Protein AF-A0A962P711-F1 (afdb_monomer)

Mean predicted aligned error: 7.48 Å

pLDDT: mean 86.76, std 13.62, range [36.31, 97.44]

Structure (mmCIF, N/CA/C/O backbone):
data_AF-A0A962P711-F1
#
_entry.id   AF-A0A962P711-F1
#
loop_
_atom_site.group_PDB
_atom_site.id
_atom_site.type_symbol
_atom_site.label_atom_id
_atom_site.label_alt_id
_atom_site.label_comp_id
_atom_site.label_asym_id
_atom_site.label_entity_id
_atom_site.label_seq_id
_atom_site.pdbx_PDB_ins_code
_atom_site.Cartn_x
_atom_site.Cartn_y
_atom_site.Cartn_z
_atom_site.occupancy
_atom_site.B_iso_or_equiv
_atom_site.auth_seq_id
_atom_site.auth_comp_id
_atom_site.auth_asym_id
_atom_site.auth_atom_id
_atom_site.pdbx_PDB_model_num
ATOM 1 N N . MET A 1 1 ? -8.238 10.967 -26.888 1.00 49.47 1 MET A N 1
ATOM 2 C CA . MET A 1 1 ? -7.744 9.804 -26.124 1.00 49.47 1 MET A CA 1
ATOM 3 C C . MET A 1 1 ? -6.429 10.197 -25.490 1.00 49.47 1 MET A C 1
ATOM 5 O O . MET A 1 1 ? -5.479 10.443 -26.220 1.00 49.47 1 MET A O 1
ATOM 9 N N . GLN A 1 2 ? -6.390 10.328 -24.167 1.00 54.91 2 GLN A N 1
ATOM 10 C CA . GLN A 1 2 ? -5.117 10.370 -23.454 1.00 54.91 2 GLN A CA 1
ATOM 11 C C . GLN A 1 2 ? -4.535 8.947 -23.516 1.00 54.91 2 GLN A C 1
ATOM 13 O O . GLN A 1 2 ? -5.284 8.006 -23.245 1.00 54.91 2 GLN A O 1
ATOM 18 N N . PRO A 1 3 ? -3.289 8.756 -23.979 1.00 63.22 3 PRO A N 1
ATOM 19 C CA . PRO A 1 3 ? -2.712 7.423 -24.079 1.00 63.22 3 PRO A CA 1
ATOM 20 C C . PRO A 1 3 ? -2.630 6.778 -22.695 1.00 63.22 3 PRO A C 1
ATOM 22 O O . PRO A 1 3 ? -2.388 7.469 -21.706 1.00 63.22 3 PRO A O 1
ATOM 25 N N . ASP A 1 4 ? -2.835 5.467 -22.641 1.00 81.56 4 ASP A N 1
ATOM 26 C CA . ASP A 1 4 ? -2.711 4.672 -21.421 1.00 81.56 4 ASP A CA 1
ATOM 27 C C . ASP A 1 4 ? -1.329 4.871 -20.766 1.00 81.56 4 ASP A C 1
ATOM 29 O O . ASP A 1 4 ? -0.323 5.009 -21.468 1.00 81.56 4 ASP A O 1
ATOM 33 N N . ILE A 1 5 ? -1.274 4.925 -19.433 1.00 81.56 5 ILE A N 1
ATOM 34 C CA . ILE A 1 5 ? -0.037 5.176 -18.674 1.00 81.56 5 ILE A CA 1
ATOM 35 C C . ILE A 1 5 ? 0.993 4.084 -18.970 1.00 81.56 5 ILE A C 1
ATOM 37 O O . ILE A 1 5 ? 2.172 4.389 -19.157 1.00 81.56 5 ILE A O 1
ATOM 41 N N . ASP A 1 6 ? 0.547 2.839 -19.111 1.00 82.81 6 ASP A N 1
ATOM 42 C CA . ASP A 1 6 ? 1.407 1.690 -19.402 1.00 82.81 6 ASP A CA 1
ATOM 43 C C . ASP A 1 6 ? 2.065 1.843 -20.776 1.00 82.81 6 ASP A C 1
ATOM 45 O O . ASP A 1 6 ? 3.266 1.607 -20.956 1.00 82.81 6 ASP A O 1
ATOM 49 N N . PHE A 1 7 ? 1.292 2.338 -21.745 1.00 85.44 7 PHE A N 1
ATOM 50 C CA . PHE A 1 7 ? 1.793 2.665 -23.071 1.00 85.44 7 PHE A CA 1
ATOM 51 C C . PHE A 1 7 ? 2.783 3.836 -23.030 1.00 85.44 7 PHE A C 1
ATOM 53 O O . PHE A 1 7 ? 3.856 3.750 -23.629 1.00 85.44 7 PHE A O 1
ATOM 60 N N . GLN A 1 8 ? 2.474 4.911 -22.297 1.00 88.94 8 GLN A N 1
ATOM 61 C CA . GLN A 1 8 ? 3.379 6.057 -22.153 1.00 88.94 8 GLN A CA 1
ATOM 62 C C . GLN A 1 8 ? 4.721 5.644 -21.530 1.00 88.94 8 GLN A C 1
ATOM 64 O O . GLN A 1 8 ? 5.777 5.989 -22.062 1.00 88.94 8 GLN A O 1
ATOM 69 N N . LEU A 1 9 ? 4.696 4.851 -20.456 1.00 90.38 9 LEU A N 1
ATOM 70 C CA . LEU A 1 9 ? 5.900 4.330 -19.806 1.00 90.38 9 LEU A CA 1
ATOM 71 C C . LEU A 1 9 ? 6.692 3.394 -20.728 1.00 90.38 9 LEU A C 1
ATOM 73 O O . LEU A 1 9 ? 7.919 3.480 -20.781 1.00 90.38 9 LEU A O 1
ATOM 77 N N . SER A 1 10 ? 6.011 2.564 -21.523 1.00 90.12 10 SER A N 1
ATOM 78 C CA . SER A 1 10 ? 6.653 1.699 -22.523 1.00 90.12 10 SER A CA 1
ATOM 79 C C . SER A 1 10 ? 7.376 2.502 -23.611 1.00 90.12 10 SER A C 1
ATOM 81 O O . SER A 1 10 ? 8.495 2.158 -24.013 1.00 90.1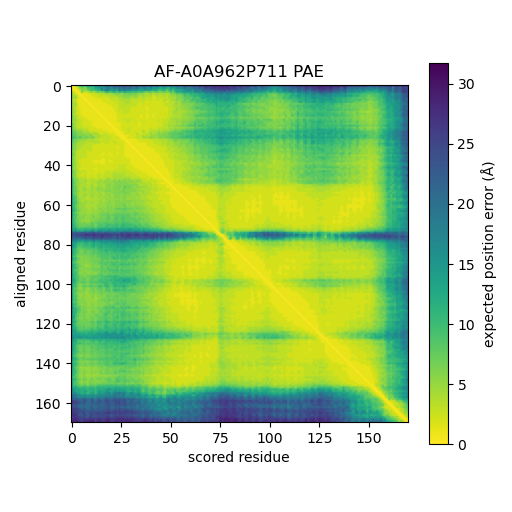2 10 SER A O 1
ATOM 83 N N . VAL A 1 11 ? 6.774 3.603 -24.073 1.00 93.56 11 VAL A N 1
ATOM 84 C CA . VAL A 1 11 ? 7.390 4.526 -25.039 1.00 93.56 11 VAL A CA 1
ATOM 85 C C . VAL A 1 11 ? 8.604 5.224 -24.429 1.00 93.56 11 VAL A C 1
ATOM 87 O O . VAL A 1 11 ? 9.661 5.270 -25.068 1.00 93.56 11 VAL A O 1
ATOM 90 N N . VAL A 1 12 ? 8.493 5.718 -23.192 1.00 94.31 12 VAL A N 1
ATOM 91 C CA . VAL A 1 12 ? 9.612 6.336 -22.463 1.00 94.31 12 VAL A CA 1
ATOM 92 C C . VAL A 1 12 ? 10.766 5.345 -22.327 1.00 94.31 12 VAL A C 1
ATOM 94 O O . VAL A 1 12 ? 11.888 5.661 -22.717 1.00 94.31 12 VAL A O 1
ATOM 97 N N . LEU A 1 13 ? 10.496 4.120 -21.870 1.00 94.88 13 LEU A N 1
ATOM 98 C CA . LEU A 1 13 ? 11.515 3.085 -21.705 1.00 94.88 13 LEU A CA 1
ATOM 99 C C . LEU A 1 13 ? 12.206 2.741 -23.032 1.00 94.88 13 LEU A C 1
ATOM 101 O O . LEU A 1 13 ? 13.433 2.635 -23.100 1.00 94.88 13 LEU A O 1
ATOM 105 N N . THR A 1 14 ? 11.425 2.598 -24.104 1.00 95.38 14 THR A N 1
ATOM 106 C CA . THR A 1 14 ? 11.950 2.342 -25.452 1.00 95.38 14 THR A CA 1
ATOM 107 C C . THR A 1 14 ? 12.857 3.484 -25.909 1.00 95.38 14 THR A C 1
ATOM 109 O O . THR A 1 14 ? 13.942 3.233 -26.433 1.00 95.38 14 THR A O 1
ATOM 112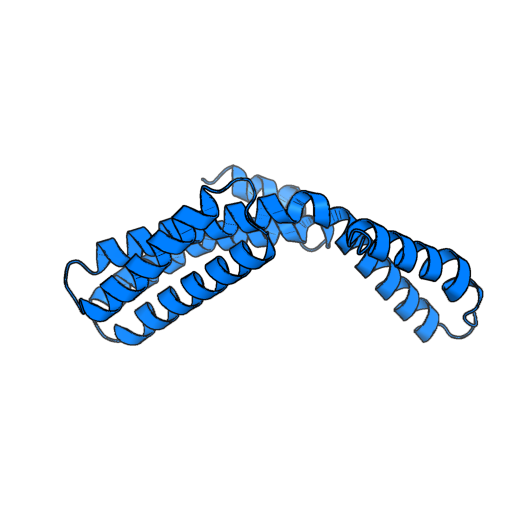 N N . THR A 1 15 ? 12.448 4.730 -25.673 1.00 97.00 15 THR A N 1
ATOM 113 C CA . THR A 1 15 ? 13.225 5.926 -26.027 1.00 97.00 15 THR A CA 1
ATOM 114 C C . THR A 1 15 ? 14.536 5.986 -25.247 1.00 97.00 15 THR A C 1
ATOM 116 O O . THR A 1 15 ? 15.597 6.167 -25.847 1.00 97.00 15 THR A O 1
ATOM 119 N N . LEU A 1 16 ? 14.496 5.750 -23.932 1.00 96.31 16 LEU A N 1
ATOM 120 C CA . LEU A 1 16 ? 15.692 5.724 -23.090 1.00 96.31 16 LEU A CA 1
ATOM 121 C C . LEU A 1 16 ? 16.698 4.669 -23.567 1.00 96.31 16 LEU A C 1
ATOM 123 O O . LEU A 1 16 ? 17.880 4.966 -23.690 1.00 96.31 16 LEU A O 1
ATOM 127 N N . LYS A 1 17 ? 16.234 3.461 -23.906 1.00 96.06 17 LYS A N 1
ATOM 128 C CA . LYS A 1 17 ? 17.104 2.361 -24.351 1.00 96.06 17 LYS A CA 1
ATOM 129 C C . LYS A 1 17 ? 17.650 2.525 -25.766 1.00 96.06 17 LYS A C 1
ATOM 131 O O . LYS A 1 17 ? 18.802 2.189 -26.010 1.00 96.06 17 LYS A O 1
ATOM 136 N N . LYS A 1 18 ? 16.809 2.944 -26.717 1.00 96.56 18 LYS A N 1
ATOM 137 C CA . LYS A 1 18 ? 17.148 2.914 -28.152 1.00 96.56 18 LYS A CA 1
ATOM 138 C C . LYS A 1 18 ? 17.698 4.231 -28.682 1.00 96.56 18 LYS A C 1
ATOM 140 O O . LYS A 1 18 ? 18.351 4.217 -29.718 1.00 96.56 18 LYS A O 1
ATOM 145 N N . VAL A 1 19 ? 17.404 5.345 -28.015 1.00 97.00 19 VAL A N 1
ATOM 146 C CA . VAL A 1 19 ? 17.783 6.685 -28.481 1.00 97.00 19 VAL A CA 1
ATOM 147 C C . VAL A 1 19 ? 18.759 7.332 -27.513 1.00 97.00 19 VAL A C 1
ATOM 149 O O . VAL A 1 19 ? 19.837 7.737 -27.928 1.00 97.00 19 VAL A O 1
ATOM 152 N N . VAL A 1 20 ? 18.405 7.407 -26.226 1.00 95.94 20 VAL A N 1
ATOM 153 C CA . VAL A 1 20 ? 19.203 8.158 -25.245 1.00 95.94 20 VAL A CA 1
ATOM 154 C C . VAL A 1 20 ? 20.475 7.405 -24.871 1.00 95.94 20 VAL A C 1
ATOM 156 O O . VAL A 1 20 ? 21.556 7.957 -25.022 1.00 95.94 20 VAL A O 1
ATOM 159 N N . LEU A 1 21 ? 20.371 6.146 -24.437 1.00 94.62 21 LEU A N 1
ATOM 160 C CA . LEU A 1 21 ? 21.521 5.352 -23.990 1.00 94.62 21 LEU A CA 1
ATOM 161 C C . LEU A 1 21 ? 22.649 5.269 -25.038 1.00 94.62 21 LEU A C 1
ATOM 163 O O . LEU A 1 21 ? 23.789 5.527 -24.662 1.00 94.62 21 LEU A O 1
ATOM 167 N N . PRO A 1 22 ? 22.382 5.020 -26.337 1.00 95.06 22 PRO A N 1
ATOM 168 C CA . PRO A 1 22 ? 23.434 5.019 -27.357 1.00 95.06 22 PRO A CA 1
ATOM 169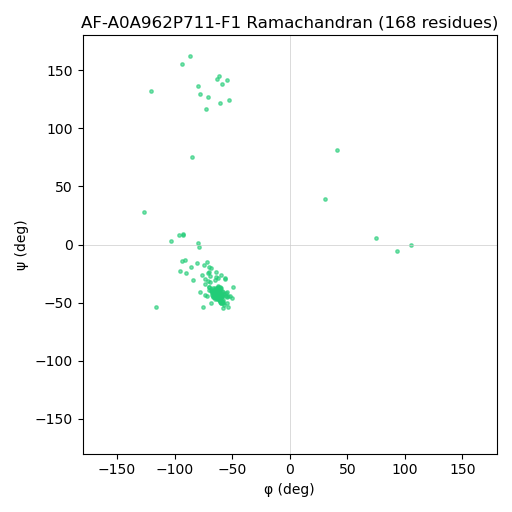 C C . PRO A 1 22 ? 24.017 6.405 -27.672 1.00 95.06 22 PRO A C 1
ATOM 171 O O . PRO A 1 22 ? 25.088 6.485 -28.264 1.00 95.06 22 PRO A O 1
ATOM 174 N N . ALA A 1 23 ? 23.304 7.486 -27.341 1.00 95.44 23 ALA A N 1
ATOM 175 C CA . ALA A 1 23 ? 23.731 8.861 -27.600 1.00 95.44 23 ALA A CA 1
ATOM 176 C C . ALA A 1 23 ? 24.537 9.475 -26.441 1.00 95.44 23 ALA A C 1
ATOM 178 O O . ALA A 1 23 ? 25.140 10.535 -26.611 1.00 95.44 23 ALA A O 1
ATOM 179 N N . VAL A 1 24 ? 24.539 8.840 -25.266 1.00 93.69 24 VAL A N 1
ATOM 180 C CA . VAL A 1 24 ? 25.356 9.257 -24.124 1.00 93.69 24 VAL A CA 1
ATOM 181 C C . VAL A 1 24 ? 26.789 8.771 -24.317 1.00 93.69 24 VAL A C 1
ATOM 183 O O . VAL A 1 24 ? 27.021 7.623 -24.688 1.00 93.69 24 VAL A O 1
ATOM 186 N N . ASP A 1 25 ? 27.749 9.646 -24.016 1.00 94.62 25 ASP A N 1
ATOM 187 C CA . ASP A 1 25 ? 29.176 9.326 -24.025 1.00 94.62 25 ASP A CA 1
ATOM 188 C C . ASP A 1 25 ? 29.481 8.083 -23.167 1.00 94.62 25 ASP A C 1
ATOM 190 O O . ASP A 1 25 ? 29.131 8.017 -21.984 1.00 94.62 25 ASP A O 1
ATOM 194 N N . ALA A 1 26 ? 30.119 7.084 -23.777 1.00 92.44 26 ALA A N 1
ATOM 195 C CA . ALA A 1 26 ? 30.466 5.822 -23.133 1.00 92.44 26 ALA A CA 1
ATOM 196 C C . ALA A 1 26 ? 31.589 5.981 -22.095 1.00 92.44 26 ALA A C 1
ATOM 198 O O . ALA A 1 26 ? 31.656 5.200 -21.144 1.00 92.44 26 ALA A O 1
ATOM 199 N N . ASP A 1 27 ? 32.432 7.008 -22.235 1.00 95.50 27 ASP A N 1
ATOM 200 C CA . ASP A 1 27 ? 33.548 7.249 -21.318 1.00 95.50 27 ASP A CA 1
ATOM 201 C C . ASP A 1 27 ? 33.094 7.944 -20.022 1.00 95.50 27 ASP A C 1
ATOM 203 O O . ASP A 1 27 ? 33.781 7.896 -18.994 1.00 95.50 27 ASP A O 1
ATOM 207 N N . ASN A 1 28 ? 31.886 8.517 -20.013 1.00 96.44 28 ASN A N 1
ATOM 208 C CA . ASN A 1 28 ? 31.283 9.120 -18.831 1.00 96.44 28 ASN A CA 1
ATOM 209 C C . ASN A 1 28 ? 30.553 8.075 -17.966 1.00 96.44 28 ASN A C 1
ATOM 211 O O . ASN A 1 28 ? 29.320 8.006 -17.925 1.00 96.44 28 ASN A O 1
ATOM 215 N N . LYS A 1 29 ? 31.336 7.264 -17.242 1.00 94.31 29 LYS A N 1
ATOM 216 C CA . LYS A 1 29 ? 30.832 6.162 -16.397 1.00 94.31 29 LYS A CA 1
ATOM 217 C C . LYS A 1 29 ? 29.707 6.565 -15.430 1.00 94.31 29 LYS A C 1
ATOM 219 O O . LYS A 1 29 ? 28.701 5.857 -15.413 1.00 94.31 29 LYS A O 1
ATOM 224 N N . PRO A 1 30 ? 29.793 7.683 -14.677 1.00 96.06 30 PRO A N 1
ATOM 225 C CA . PRO A 1 30 ? 28.703 8.081 -13.786 1.00 96.06 30 PRO A CA 1
ATOM 226 C C . PRO A 1 30 ? 27.373 8.288 -14.517 1.00 96.06 30 PRO A C 1
ATOM 228 O O . PRO A 1 30 ? 26.329 7.870 -14.024 1.00 96.06 30 PRO A O 1
ATOM 231 N N . VAL A 1 31 ? 27.390 8.903 -15.704 1.00 95.31 31 VAL A N 1
ATOM 232 C CA . VAL A 1 31 ? 26.160 9.143 -16.476 1.00 95.31 31 VAL A CA 1
ATOM 233 C C . VAL A 1 31 ? 25.595 7.832 -17.023 1.00 95.31 31 VAL A C 1
ATOM 235 O O . VAL A 1 31 ? 24.383 7.630 -16.964 1.00 95.31 31 VAL A O 1
ATOM 238 N N . GLN A 1 32 ? 26.453 6.920 -17.486 1.00 95.31 32 GLN A N 1
ATOM 239 C CA . GLN A 1 32 ? 26.042 5.582 -17.925 1.00 95.31 32 GLN A CA 1
ATOM 240 C C . GLN A 1 32 ? 25.354 4.808 -16.793 1.00 95.31 32 GLN A C 1
ATOM 242 O O . GLN A 1 32 ? 24.255 4.284 -16.972 1.00 95.31 32 GLN A O 1
ATOM 247 N N . GLU A 1 33 ? 25.954 4.783 -15.601 1.00 95.31 33 GLU A N 1
ATOM 248 C CA . GLU A 1 33 ? 25.397 4.096 -14.432 1.00 95.31 33 GLU A CA 1
ATOM 249 C C . GLU A 1 33 ? 24.049 4.683 -13.999 1.00 95.31 33 GLU A C 1
ATOM 251 O O . GLU A 1 33 ? 23.092 3.935 -13.785 1.00 95.31 33 GLU A O 1
ATOM 256 N N . GLN A 1 34 ? 23.934 6.013 -13.924 1.00 95.94 34 GLN A N 1
ATOM 257 C CA . GLN A 1 34 ? 22.675 6.668 -13.557 1.00 95.94 34 GLN A CA 1
ATOM 258 C C . GLN A 1 34 ? 21.578 6.434 -14.600 1.00 95.94 34 GLN A C 1
ATOM 260 O O . GLN A 1 34 ? 20.426 6.187 -14.239 1.00 95.94 34 GLN A O 1
ATOM 265 N N . LEU A 1 35 ? 21.919 6.452 -15.892 1.00 96.00 35 LEU A N 1
ATOM 266 C CA . LEU A 1 35 ? 20.958 6.157 -16.951 1.00 96.00 35 LEU A CA 1
ATOM 267 C C . LEU A 1 35 ? 20.502 4.695 -16.905 1.00 96.00 35 LEU A C 1
ATOM 269 O O . LEU A 1 35 ? 19.308 4.420 -17.031 1.00 96.00 35 LEU A O 1
ATOM 273 N N . HIS A 1 36 ? 21.421 3.758 -16.668 1.00 93.69 36 HIS A N 1
ATOM 274 C CA . HIS A 1 36 ? 21.068 2.359 -16.451 1.00 93.69 36 HIS A CA 1
ATOM 275 C C . HIS A 1 36 ? 20.150 2.185 -15.239 1.00 93.69 36 HIS A C 1
ATOM 277 O O . HIS A 1 36 ? 19.143 1.487 -15.350 1.00 93.69 36 HIS A O 1
ATOM 283 N N . LEU A 1 37 ? 20.436 2.849 -14.116 1.00 93.31 37 LEU A N 1
ATOM 284 C CA . LEU A 1 37 ? 19.591 2.802 -12.924 1.00 93.31 37 LEU A CA 1
ATOM 285 C C . LEU A 1 37 ? 18.187 3.358 -13.197 1.00 93.31 37 LEU A C 1
ATOM 287 O O . LEU A 1 37 ? 17.194 2.746 -12.802 1.00 93.31 37 LEU A O 1
ATOM 291 N N . ALA A 1 38 ? 18.086 4.474 -13.922 1.00 94.06 38 ALA A N 1
ATOM 292 C CA . ALA A 1 38 ? 16.805 5.047 -14.324 1.00 94.06 38 ALA A CA 1
ATOM 293 C C . ALA A 1 38 ? 16.008 4.084 -15.221 1.00 94.06 38 ALA A C 1
ATOM 295 O O . ALA A 1 38 ? 14.827 3.847 -14.968 1.00 94.06 38 ALA A O 1
ATOM 296 N N . ILE A 1 39 ? 16.656 3.469 -16.220 1.00 94.94 39 ILE A N 1
ATOM 297 C CA . ILE A 1 39 ? 16.041 2.452 -17.088 1.00 94.94 39 ILE A CA 1
ATOM 298 C C . ILE A 1 39 ? 15.525 1.276 -16.252 1.00 94.94 39 ILE A C 1
ATOM 300 O O . ILE A 1 39 ? 14.355 0.919 -16.380 1.00 94.94 39 ILE A O 1
ATOM 304 N N . ARG A 1 40 ? 16.359 0.714 -15.366 1.00 91.31 40 ARG A N 1
ATOM 305 C CA . ARG A 1 40 ? 15.970 -0.405 -14.490 1.00 91.31 40 ARG A CA 1
ATOM 306 C C . ARG A 1 40 ? 14.812 -0.049 -13.564 1.00 91.31 40 ARG A C 1
ATOM 308 O O . ARG A 1 40 ? 13.929 -0.868 -13.339 1.00 91.31 40 ARG A O 1
ATOM 315 N N . THR A 1 41 ? 14.783 1.181 -13.063 1.00 89.56 41 THR A N 1
ATOM 316 C CA . THR A 1 41 ? 13.692 1.662 -12.209 1.00 89.56 41 THR A CA 1
ATOM 317 C C . THR A 1 41 ? 12.371 1.703 -12.979 1.00 89.56 41 THR A C 1
ATOM 319 O O . THR A 1 41 ? 11.358 1.220 -12.480 1.00 89.56 41 THR A O 1
ATOM 322 N N . VAL A 1 42 ? 12.369 2.228 -14.210 1.00 91.19 42 VAL A N 1
ATOM 323 C CA . VAL A 1 42 ? 11.159 2.271 -15.053 1.00 91.19 42 VAL A CA 1
ATOM 324 C C . VAL A 1 42 ? 10.700 0.864 -15.452 1.00 91.19 42 VAL A C 1
ATOM 326 O O . VAL A 1 42 ? 9.499 0.603 -15.442 1.00 91.19 42 VAL A O 1
ATOM 329 N N . GLU A 1 43 ? 11.627 -0.053 -15.754 1.00 90.19 43 GLU A N 1
ATOM 330 C CA . GLU A 1 43 ? 11.310 -1.472 -15.992 1.00 90.19 43 GLU A CA 1
ATOM 331 C C . GLU A 1 43 ? 10.597 -2.101 -14.796 1.00 90.19 43 GLU A C 1
ATOM 333 O O . GLU A 1 43 ? 9.500 -2.632 -14.951 1.00 90.19 43 GLU A O 1
ATOM 338 N N . GLY A 1 44 ? 11.172 -1.968 -13.599 1.00 85.94 44 GLY A N 1
ATOM 339 C CA . GLY A 1 44 ? 10.585 -2.541 -12.389 1.00 85.94 44 GLY A CA 1
ATOM 340 C C . GLY A 1 44 ? 9.225 -1.934 -12.032 1.00 85.94 44 GLY A C 1
ATOM 341 O O . GLY A 1 44 ? 8.385 -2.602 -11.434 1.00 85.94 44 GLY A O 1
ATOM 342 N N . VAL A 1 45 ? 8.963 -0.676 -12.405 1.00 85.75 45 VAL A N 1
ATOM 343 C CA . VAL A 1 45 ? 7.619 -0.090 -12.282 1.00 85.75 45 VAL A CA 1
ATOM 344 C C . VAL A 1 45 ? 6.655 -0.752 -13.266 1.00 85.75 45 VAL A C 1
ATOM 346 O O . VAL A 1 45 ? 5.593 -1.198 -12.839 1.00 85.75 45 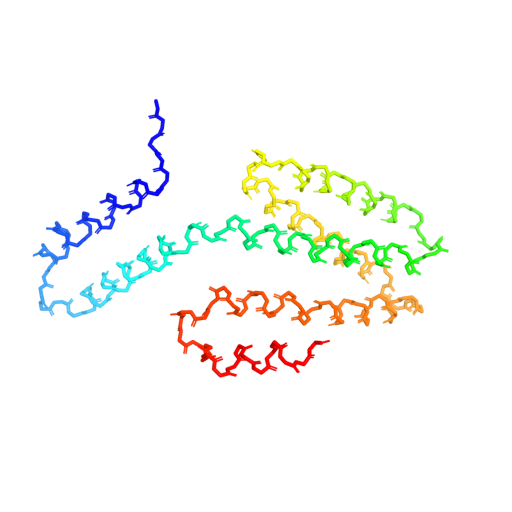VAL A O 1
ATOM 349 N N . LEU A 1 46 ? 7.018 -0.854 -14.549 1.00 87.12 46 LEU A N 1
ATOM 350 C CA . LEU A 1 46 ? 6.180 -1.468 -15.589 1.00 87.12 46 LEU A CA 1
ATOM 351 C C . LEU A 1 46 ? 5.795 -2.914 -15.257 1.00 87.12 46 LEU A C 1
ATOM 353 O O . LEU A 1 46 ? 4.635 -3.287 -15.413 1.00 87.12 46 LEU A O 1
ATOM 357 N N . GLU A 1 47 ? 6.737 -3.706 -14.749 1.00 86.00 47 GLU A N 1
ATOM 358 C CA . GLU A 1 47 ? 6.497 -5.098 -14.342 1.00 86.00 47 GLU A CA 1
ATOM 359 C C . GLU A 1 47 ? 5.466 -5.213 -13.207 1.00 86.00 47 GLU A C 1
ATOM 361 O O . GLU A 1 47 ? 4.731 -6.198 -13.121 1.00 86.00 47 GLU A O 1
ATOM 366 N N . ARG A 1 48 ? 5.359 -4.184 -12.358 1.00 83.81 48 ARG A N 1
ATOM 367 C CA . ARG A 1 48 ? 4.474 -4.169 -11.186 1.00 83.81 48 ARG A CA 1
ATOM 368 C C . ARG A 1 48 ? 3.080 -3.620 -11.455 1.00 83.81 48 ARG A C 1
ATOM 370 O O . ARG A 1 48 ? 2.154 -3.965 -10.719 1.00 83.81 48 ARG A O 1
ATOM 377 N N . ILE A 1 49 ? 2.897 -2.773 -12.471 1.00 85.25 49 ILE A N 1
ATOM 378 C CA . ILE A 1 49 ? 1.601 -2.125 -12.738 1.00 85.25 49 ILE A CA 1
ATOM 379 C C . ILE A 1 49 ? 0.429 -3.121 -12.809 1.00 85.25 49 ILE A C 1
ATOM 381 O O . ILE A 1 49 ? -0.573 -2.862 -12.130 1.00 85.25 49 ILE A O 1
ATOM 385 N N . PRO A 1 50 ? 0.537 -4.282 -13.491 1.00 85.12 50 PRO A N 1
ATOM 386 C CA . PRO A 1 50 ? -0.558 -5.252 -13.556 1.00 85.12 50 PRO A CA 1
ATOM 387 C C . PRO A 1 50 ? -1.046 -5.726 -12.178 1.00 85.12 50 PRO A C 1
ATOM 389 O O . PRO A 1 50 ? -2.218 -6.056 -11.998 1.00 85.12 50 PRO A O 1
ATOM 392 N N . TYR A 1 51 ? -0.161 -5.725 -11.179 1.00 86.50 51 TYR A N 1
ATOM 393 C CA . TYR A 1 51 ? -0.449 -6.172 -9.819 1.00 86.50 51 TYR A CA 1
ATOM 394 C C . TYR A 1 51 ? -0.869 -5.034 -8.882 1.00 86.50 51 TYR A C 1
ATOM 396 O O . TYR A 1 51 ? -1.429 -5.298 -7.815 1.00 86.50 51 TYR A O 1
ATOM 404 N N . ARG A 1 52 ? -0.657 -3.768 -9.271 1.00 88.25 52 ARG A N 1
ATOM 405 C CA . ARG A 1 52 ? -0.890 -2.586 -8.422 1.00 88.25 52 ARG A CA 1
ATOM 406 C C . ARG A 1 52 ? -2.311 -2.531 -7.888 1.00 88.25 52 ARG A C 1
ATOM 408 O O . ARG A 1 52 ? -2.518 -2.286 -6.703 1.00 88.25 52 ARG A O 1
ATOM 415 N N . ARG A 1 53 ? -3.297 -2.802 -8.743 1.00 88.69 53 ARG A N 1
ATOM 416 C CA . ARG A 1 53 ? -4.704 -2.784 -8.336 1.00 88.69 53 ARG A CA 1
ATOM 417 C C . ARG A 1 53 ? -4.996 -3.820 -7.253 1.00 88.69 53 ARG A C 1
ATOM 419 O O . ARG A 1 53 ? -5.700 -3.523 -6.293 1.00 88.69 53 ARG A O 1
ATOM 426 N N . ARG A 1 54 ? -4.446 -5.029 -7.396 1.00 89.81 54 ARG A N 1
ATOM 427 C CA . ARG A 1 54 ? -4.602 -6.103 -6.408 1.00 89.81 54 ARG A CA 1
ATOM 428 C C . ARG A 1 54 ? -3.941 -5.726 -5.084 1.00 89.81 54 ARG A C 1
ATOM 430 O O . ARG A 1 54 ? -4.564 -5.912 -4.046 1.00 89.81 54 ARG A O 1
ATOM 437 N N . PHE A 1 55 ? -2.732 -5.168 -5.135 1.00 91.81 55 PHE A N 1
ATOM 438 C CA . PHE A 1 55 ? -2.011 -4.693 -3.954 1.00 91.81 55 PHE A CA 1
ATOM 439 C C . PHE A 1 55 ? -2.813 -3.637 -3.184 1.00 91.81 55 PHE A C 1
ATOM 441 O O . PHE A 1 55 ? -3.117 -3.842 -2.014 1.00 91.81 55 PHE A O 1
ATOM 448 N N . VAL A 1 56 ? -3.236 -2.560 -3.856 1.00 93.44 56 VAL A N 1
ATOM 449 C CA . VAL A 1 56 ? -3.971 -1.450 -3.223 1.00 93.44 56 VAL A CA 1
ATOM 450 C C . VAL A 1 56 ? -5.291 -1.927 -2.615 1.00 93.44 56 VAL A C 1
ATOM 452 O O . VAL A 1 56 ? -5.665 -1.506 -1.523 1.00 93.44 56 VAL A O 1
ATOM 455 N N . ARG A 1 57 ? -6.006 -2.832 -3.296 1.00 94.88 57 ARG A N 1
ATOM 456 C CA . ARG A 1 57 ? -7.247 -3.409 -2.762 1.00 94.88 57 ARG A CA 1
ATOM 457 C C . ARG A 1 57 ? -7.000 -4.242 -1.509 1.00 94.88 57 ARG A C 1
ATOM 459 O O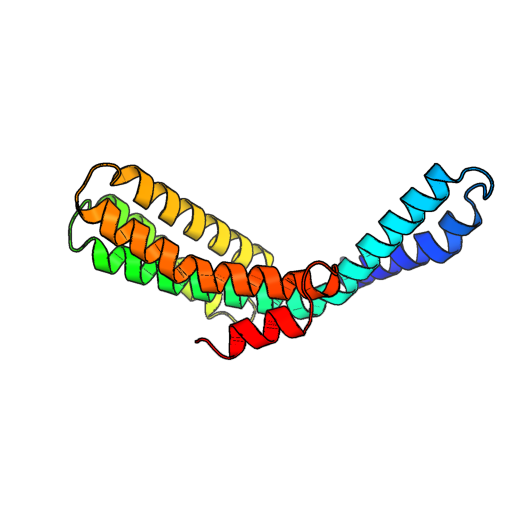 . ARG A 1 57 ? -7.776 -4.139 -0.566 1.00 94.88 57 ARG A O 1
ATOM 466 N N . GLU A 1 58 ? -5.949 -5.055 -1.497 1.00 95.69 58 GLU A N 1
ATOM 467 C CA . GLU A 1 58 ? -5.615 -5.874 -0.332 1.00 95.69 58 GLU A CA 1
ATOM 468 C C . GLU A 1 58 ? -5.166 -5.013 0.854 1.00 95.69 58 GLU A C 1
ATOM 470 O O . GLU A 1 58 ? -5.589 -5.251 1.983 1.00 95.69 58 GLU A O 1
ATOM 475 N N . GLU A 1 59 ? -4.391 -3.961 0.597 1.00 95.94 59 GLU A N 1
ATOM 476 C CA . GLU A 1 59 ? -3.991 -2.985 1.611 1.00 95.94 59 GLU A CA 1
ATOM 477 C C . GLU A 1 59 ? -5.210 -2.286 2.230 1.00 95.94 59 GLU A C 1
ATOM 479 O O . GLU A 1 59 ? -5.363 -2.270 3.454 1.00 95.94 59 GLU A O 1
ATOM 484 N N . LEU A 1 60 ? -6.129 -1.790 1.392 1.00 96.81 60 LEU A N 1
ATOM 485 C CA . LEU A 1 60 ? -7.367 -1.170 1.860 1.00 96.81 60 LEU A CA 1
ATOM 486 C C . LEU A 1 60 ? -8.217 -2.151 2.675 1.00 96.81 60 LEU A C 1
ATOM 488 O O . LEU A 1 60 ? -8.743 -1.791 3.725 1.00 96.81 60 LEU A O 1
ATOM 492 N N . ARG A 1 61 ? -8.328 -3.407 2.226 1.00 97.44 61 ARG A N 1
ATOM 493 C CA . ARG A 1 61 ? -9.062 -4.459 2.941 1.00 97.44 61 ARG A CA 1
ATOM 494 C C . ARG A 1 61 ? -8.500 -4.676 4.348 1.00 97.44 61 ARG A C 1
ATOM 496 O O . ARG A 1 61 ? -9.276 -4.794 5.293 1.00 97.44 61 ARG A O 1
ATOM 503 N N . LEU A 1 62 ? -7.176 -4.736 4.496 1.00 96.50 62 LEU A N 1
ATOM 504 C CA . LEU A 1 62 ? -6.523 -4.898 5.799 1.00 96.50 62 LEU A CA 1
ATOM 505 C C . LEU A 1 62 ? -6.788 -3.698 6.719 1.00 96.50 62 LEU A C 1
ATOM 507 O O . LEU A 1 62 ? -7.111 -3.887 7.891 1.00 96.50 62 LEU A O 1
ATOM 511 N N . LEU A 1 63 ? -6.721 -2.476 6.185 1.00 96.81 63 LEU A N 1
ATOM 512 C CA . LEU A 1 63 ? -7.017 -1.260 6.948 1.00 96.81 63 LEU A CA 1
ATOM 513 C C . LEU A 1 63 ? -8.487 -1.149 7.356 1.00 96.81 63 LEU A C 1
ATOM 515 O O . LEU A 1 63 ? -8.759 -0.723 8.473 1.00 96.81 63 LEU A O 1
ATOM 519 N N . LEU A 1 64 ? -9.426 -1.561 6.502 1.00 97.44 64 LEU A N 1
ATOM 520 C CA . LEU A 1 64 ? -10.852 -1.616 6.840 1.00 97.44 64 LEU A CA 1
ATOM 521 C C . LEU A 1 64 ? -11.110 -2.550 8.030 1.00 97.44 64 LEU A C 1
ATOM 523 O O . LEU A 1 64 ? -11.836 -2.186 8.954 1.00 97.44 64 LEU A O 1
ATOM 527 N N . VAL A 1 65 ? -10.469 -3.725 8.048 1.00 96.81 65 VAL A N 1
ATOM 528 C CA . VAL A 1 65 ? -10.569 -4.661 9.180 1.00 96.81 65 VAL A CA 1
ATOM 529 C C . VAL A 1 65 ? -9.998 -4.040 10.457 1.00 96.81 65 VAL A C 1
ATOM 531 O O . VAL A 1 65 ? -10.654 -4.093 11.498 1.00 96.81 65 VAL A O 1
ATOM 534 N N . LEU A 1 66 ? -8.810 -3.431 10.385 1.00 95.88 66 LEU A N 1
ATOM 535 C CA . LEU A 1 66 ? -8.197 -2.749 11.527 1.00 95.88 66 LEU A CA 1
ATOM 536 C C . LEU A 1 66 ? -9.091 -1.613 12.049 1.00 95.88 66 LEU A C 1
ATOM 538 O O . LEU A 1 66 ? -9.350 -1.547 13.247 1.00 95.88 66 LEU A O 1
ATOM 542 N N . ALA A 1 67 ? -9.593 -0.750 11.165 1.00 94.88 67 ALA A N 1
ATOM 543 C CA . ALA A 1 67 ? -10.444 0.379 11.529 1.00 94.88 67 ALA A CA 1
ATOM 544 C C . ALA A 1 67 ? -11.755 -0.083 12.187 1.00 94.88 67 ALA A C 1
ATOM 546 O O . ALA A 1 67 ? -12.147 0.451 13.224 1.00 94.88 67 ALA A O 1
ATOM 547 N N . GLY A 1 68 ? -12.401 -1.117 11.637 1.00 94.38 68 GLY A N 1
ATOM 548 C CA . GLY A 1 68 ? -13.615 -1.692 12.218 1.00 94.38 68 GLY A CA 1
ATOM 549 C C . GLY A 1 68 ? -13.383 -2.275 13.614 1.00 94.38 68 GLY A C 1
ATOM 550 O O . GLY A 1 68 ? -14.187 -2.059 14.520 1.00 94.38 68 GLY A O 1
ATOM 551 N N . GLN A 1 69 ? -12.258 -2.964 13.821 1.00 94.56 69 GLN A N 1
ATOM 552 C CA . GLN A 1 69 ? -11.894 -3.487 15.140 1.00 94.56 69 GLN A CA 1
ATOM 553 C C . GLN A 1 69 ? -11.510 -2.374 16.123 1.00 94.56 69 GLN A C 1
ATOM 555 O O . GLN A 1 69 ? -11.886 -2.450 17.288 1.00 94.56 69 GLN A O 1
ATOM 560 N N . ALA A 1 70 ? -10.833 -1.319 15.662 1.00 92.44 70 ALA A N 1
ATOM 561 C CA . ALA A 1 70 ? -10.486 -0.162 16.483 1.00 92.44 70 ALA A CA 1
ATOM 562 C C . ALA A 1 70 ? -11.741 0.541 17.017 1.00 92.44 70 ALA A C 1
ATOM 564 O O . ALA A 1 70 ? -11.854 0.786 18.214 1.00 92.44 70 ALA A O 1
ATOM 565 N N . VAL A 1 71 ? -12.728 0.778 16.149 1.00 91.31 71 VAL A N 1
ATOM 566 C CA . VAL A 1 71 ? -14.039 1.322 16.537 1.00 91.31 71 VAL A CA 1
ATOM 567 C C . VAL A 1 71 ? -14.745 0.423 17.558 1.00 91.31 71 VAL A C 1
ATOM 569 O O . VAL A 1 71 ? -15.338 0.921 18.513 1.00 91.31 71 VAL A O 1
ATOM 572 N N . ALA A 1 72 ? -14.665 -0.900 17.390 1.00 89.88 72 ALA A N 1
ATOM 573 C CA . ALA A 1 72 ? -15.288 -1.853 18.305 1.00 89.88 72 ALA A CA 1
ATOM 574 C C . ALA A 1 72 ? -14.627 -1.900 19.695 1.00 89.88 72 ALA A C 1
ATOM 576 O O . ALA A 1 72 ? -15.309 -2.239 20.659 1.00 89.88 72 ALA A O 1
ATOM 577 N N . VAL A 1 73 ? -13.334 -1.573 19.812 1.00 88.88 73 VAL A N 1
ATOM 578 C CA . VAL A 1 73 ? -12.608 -1.498 21.096 1.00 88.88 73 VAL A CA 1
ATOM 579 C C . VAL A 1 73 ? -13.015 -0.266 21.902 1.00 88.88 73 VAL A C 1
ATOM 581 O O . VAL A 1 73 ? -13.096 -0.339 23.123 1.00 88.88 73 VAL A O 1
ATOM 584 N N . LEU A 1 74 ? -13.331 0.845 21.237 1.00 84.44 74 LEU A N 1
ATOM 585 C CA . LEU A 1 74 ? -13.614 2.113 21.911 1.00 84.44 74 LEU A CA 1
ATOM 586 C C . LEU A 1 74 ? -14.959 2.150 22.649 1.00 84.44 74 LEU A C 1
ATOM 588 O O . LEU A 1 74 ? -15.156 3.043 23.458 1.00 84.44 74 LEU A O 1
ATOM 592 N N . GLN A 1 75 ? -15.877 1.210 22.379 1.00 67.94 75 GLN A N 1
ATOM 593 C CA . GLN A 1 75 ? -17.107 0.900 23.142 1.00 67.94 75 GLN A CA 1
ATOM 594 C C . GLN A 1 75 ? -17.807 2.056 23.901 1.00 67.94 75 GLN A C 1
ATOM 596 O O . GLN A 1 75 ? -18.350 1.793 24.969 1.00 67.94 75 GLN A O 1
ATOM 601 N N . SER A 1 76 ? -17.876 3.280 23.344 1.00 64.81 76 SER A N 1
ATOM 602 C CA . SER A 1 76 ? -18.497 4.531 23.865 1.00 64.81 76 SER A CA 1
ATOM 603 C C . SER A 1 76 ? -17.578 5.648 24.391 1.00 64.81 76 SER A C 1
ATOM 605 O O . SER A 1 76 ? -18.088 6.720 24.722 1.00 64.81 76 SER A O 1
ATOM 607 N N . GLU A 1 77 ? -16.256 5.484 24.388 1.00 64.69 77 GLU A N 1
ATOM 608 C CA . GLU A 1 77 ? -15.330 6.595 24.640 1.00 64.69 77 GLU A CA 1
ATOM 609 C C . GLU A 1 77 ? -15.188 7.486 23.390 1.00 64.69 77 GLU A C 1
ATOM 611 O O . GLU A 1 77 ? -15.007 6.995 22.281 1.00 64.69 77 GLU A O 1
ATOM 616 N N . ASP A 1 78 ? -15.351 8.801 23.568 1.00 73.69 78 ASP A N 1
ATOM 617 C CA . ASP A 1 78 ? -15.378 9.835 22.519 1.00 73.69 78 ASP A CA 1
ATOM 618 C C . ASP A 1 78 ? -16.152 9.464 21.236 1.00 73.69 78 ASP A C 1
ATOM 620 O O . ASP A 1 78 ? -15.620 9.124 20.170 1.00 73.69 78 ASP A O 1
ATOM 624 N N . GLN A 1 79 ? -17.468 9.626 21.333 1.00 82.31 79 GLN A N 1
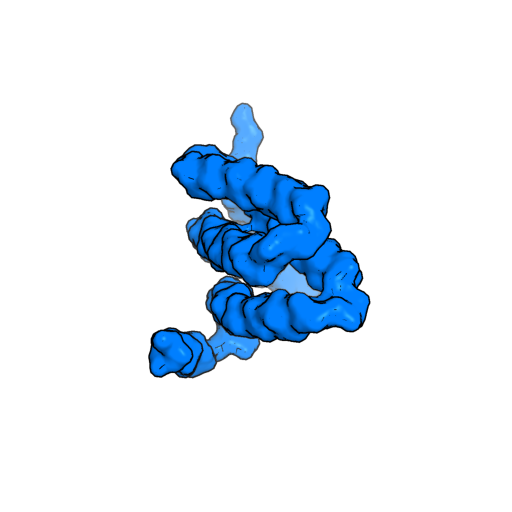ATOM 625 C CA . GLN A 1 79 ? -18.403 9.325 20.259 1.00 82.31 79 GLN A CA 1
ATOM 626 C C . GLN A 1 79 ? -18.143 10.130 18.977 1.00 82.31 79 GLN A C 1
ATOM 628 O O . GLN A 1 79 ? -18.467 9.651 17.892 1.00 82.31 79 GLN A O 1
ATOM 633 N N . GLN A 1 80 ? -17.530 11.315 19.063 1.00 85.50 80 GLN A N 1
ATOM 634 C CA . GLN A 1 80 ? -17.239 12.124 17.880 1.00 85.50 80 GLN A CA 1
ATOM 635 C C . GLN A 1 80 ? -16.103 11.512 17.049 1.00 85.50 80 GLN A C 1
ATOM 637 O O . GLN A 1 80 ? -16.223 11.409 15.824 1.00 85.50 80 GLN A O 1
ATOM 642 N N . SER A 1 81 ? -15.028 11.067 17.705 1.00 82.25 81 SER A N 1
ATOM 643 C CA . SER A 1 81 ? -13.915 10.377 17.042 1.00 82.25 81 SER A CA 1
ATOM 644 C C . SER A 1 81 ? -14.360 9.043 16.438 1.00 82.25 81 SER A C 1
ATOM 646 O O . SER A 1 81 ? -14.010 8.735 15.297 1.00 82.25 81 SER A O 1
ATOM 648 N N . ILE A 1 82 ? -15.212 8.294 17.148 1.00 85.25 82 ILE A N 1
ATOM 649 C CA . ILE A 1 82 ? -15.809 7.052 16.636 1.00 85.25 82 ILE A CA 1
ATOM 650 C C . ILE A 1 82 ? -16.629 7.311 15.363 1.00 85.25 82 ILE A C 1
ATOM 652 O O . ILE A 1 82 ? -16.417 6.634 14.356 1.00 85.25 82 ILE A O 1
ATOM 656 N N . LEU A 1 83 ? -17.533 8.297 15.383 1.00 88.81 83 LEU A N 1
ATOM 657 C CA . LEU A 1 83 ? -18.390 8.624 14.237 1.00 88.81 83 LEU A CA 1
ATOM 658 C C . LEU A 1 83 ? -17.574 9.055 13.012 1.00 88.81 83 LEU A C 1
ATOM 660 O O . LEU A 1 83 ? -17.899 8.675 11.887 1.00 88.81 83 LEU A O 1
ATOM 664 N N . SER A 1 84 ? -16.496 9.815 13.227 1.00 89.31 84 SER A N 1
ATOM 665 C CA . SER A 1 84 ? -15.578 10.227 12.160 1.00 89.31 84 SER A CA 1
ATOM 666 C C . SER A 1 84 ? -14.953 9.017 11.457 1.00 89.31 84 SER A C 1
ATOM 668 O O . SER A 1 84 ? -15.023 8.901 10.232 1.00 89.31 84 SER A O 1
ATOM 670 N N . VAL A 1 85 ? -14.404 8.068 12.224 1.00 90.31 85 VAL A N 1
ATOM 671 C CA . VAL A 1 85 ? -13.778 6.861 11.662 1.00 90.31 85 VAL A CA 1
ATOM 672 C C . VAL A 1 85 ? -14.817 5.939 11.018 1.00 90.31 85 VAL A C 1
ATOM 674 O O . VAL A 1 85 ? -14.560 5.401 9.944 1.00 90.31 85 VAL A O 1
ATOM 677 N N . GLN A 1 86 ? -16.009 5.796 11.601 1.00 92.88 86 GLN A N 1
ATOM 678 C CA . GLN A 1 86 ? -17.104 5.019 11.006 1.00 92.88 86 GLN A CA 1
ATOM 679 C C . GLN A 1 86 ? -17.524 5.560 9.634 1.00 92.88 86 GLN A C 1
ATOM 681 O O . GLN A 1 86 ? -17.617 4.788 8.683 1.00 92.88 86 GLN A O 1
ATOM 686 N N . ALA A 1 87 ? -17.679 6.879 9.491 1.00 93.50 87 ALA A N 1
ATOM 687 C CA . ALA A 1 87 ? -17.992 7.491 8.200 1.00 93.50 87 ALA A CA 1
ATOM 688 C C . ALA A 1 87 ? -16.883 7.249 7.152 1.00 93.50 87 ALA A C 1
ATOM 690 O O . ALA A 1 87 ? -17.158 7.020 5.969 1.00 93.50 87 ALA A O 1
ATOM 691 N N . MET A 1 88 ? -15.611 7.257 7.572 1.00 94.38 88 MET A N 1
ATOM 692 C CA . MET A 1 88 ? -14.494 6.897 6.690 1.00 94.38 88 MET A CA 1
ATOM 693 C C . MET A 1 88 ? -14.540 5.423 6.271 1.00 94.38 88 MET A C 1
ATOM 695 O O . MET A 1 88 ? -14.298 5.127 5.103 1.00 94.38 88 MET A O 1
ATOM 699 N N . ILE A 1 89 ? -14.868 4.510 7.191 1.00 96.44 89 ILE A N 1
ATOM 700 C CA . ILE A 1 89 ? -15.031 3.079 6.894 1.00 96.44 89 ILE A CA 1
ATOM 701 C C . ILE A 1 89 ? -16.144 2.881 5.866 1.00 96.44 89 ILE A C 1
ATOM 703 O O . ILE A 1 89 ? -15.913 2.227 4.856 1.00 96.44 89 ILE A O 1
ATOM 707 N N . GLU A 1 90 ? -17.319 3.475 6.074 1.00 96.50 90 GLU A N 1
ATOM 708 C CA . GLU A 1 90 ? -18.470 3.321 5.174 1.00 96.50 90 GLU A CA 1
ATOM 709 C C . GLU A 1 90 ? -18.147 3.773 3.744 1.00 96.50 90 GLU A C 1
ATOM 711 O O . GLU A 1 90 ? -18.356 3.026 2.786 1.00 96.50 90 GLU A O 1
ATOM 716 N N . THR A 1 91 ? -17.565 4.967 3.599 1.00 95.75 91 THR A N 1
ATOM 717 C CA . THR A 1 91 ? -17.183 5.500 2.280 1.00 95.75 91 THR A CA 1
ATOM 718 C C . THR A 1 91 ? -16.091 4.665 1.605 1.00 95.75 91 THR A C 1
ATOM 720 O O . THR A 1 91 ? -16.149 4.419 0.397 1.00 95.75 91 THR A O 1
ATOM 723 N N . ALA A 1 92 ? -15.113 4.178 2.371 1.00 96.12 92 ALA A N 1
ATOM 724 C CA . ALA A 1 92 ? -14.062 3.308 1.860 1.00 96.12 92 ALA A CA 1
ATOM 725 C C . ALA A 1 92 ? -14.582 1.906 1.487 1.00 96.12 92 ALA A C 1
ATOM 727 O O . ALA A 1 92 ? -14.134 1.337 0.491 1.00 96.12 92 ALA A O 1
ATOM 728 N N . GLU A 1 93 ? -15.538 1.347 2.233 1.00 97.19 93 GLU A N 1
ATOM 729 C CA . GLU A 1 93 ? -16.182 0.072 1.904 1.00 97.19 93 GLU A CA 1
ATOM 730 C C . GLU A 1 93 ? -17.002 0.158 0.618 1.00 97.19 93 GLU A C 1
ATOM 732 O O . GLU A 1 93 ? -16.948 -0.758 -0.206 1.00 97.19 93 GLU A O 1
ATOM 737 N N . GLU A 1 94 ? -17.749 1.246 0.428 1.00 96.19 94 GLU A N 1
ATOM 738 C CA . GLU A 1 94 ? -18.506 1.484 -0.800 1.00 96.19 94 GLU A CA 1
ATOM 739 C C . GLU A 1 94 ? -17.567 1.528 -2.012 1.00 96.19 94 GLU A C 1
ATOM 741 O O . GLU A 1 94 ? -17.764 0.798 -2.990 1.00 96.19 94 GLU A O 1
ATOM 746 N N . ALA A 1 95 ? -16.482 2.301 -1.906 1.00 94.94 95 ALA A N 1
ATOM 747 C CA . ALA A 1 95 ? -15.444 2.357 -2.927 1.00 94.94 95 ALA A CA 1
ATOM 748 C C . ALA A 1 95 ? -14.795 0.983 -3.158 1.00 94.94 95 ALA A C 1
ATOM 750 O O . ALA A 1 95 ? -14.617 0.568 -4.302 1.00 94.94 95 ALA A O 1
ATOM 751 N N . TYR A 1 96 ? -14.491 0.233 -2.096 1.00 95.31 96 TYR A N 1
ATOM 752 C CA . TYR A 1 96 ? -13.911 -1.104 -2.199 1.00 95.31 96 TYR A CA 1
ATOM 753 C C . TYR A 1 96 ? -14.836 -2.087 -2.934 1.00 95.31 96 TYR A C 1
ATOM 755 O O . TYR A 1 96 ? -14.360 -2.878 -3.753 1.00 95.31 96 TYR A O 1
ATOM 763 N N . ARG A 1 97 ? -16.151 -2.054 -2.690 1.00 95.94 97 ARG A N 1
ATOM 764 C CA . ARG A 1 97 ? -17.124 -2.951 -3.346 1.00 95.94 97 ARG A CA 1
ATOM 765 C C . ARG A 1 97 ? -17.319 -2.634 -4.830 1.00 95.94 97 ARG A C 1
ATOM 767 O O . ARG A 1 97 ? -17.684 -3.529 -5.591 1.00 95.94 97 ARG A O 1
ATOM 774 N N . ASN A 1 98 ? -17.045 -1.403 -5.253 1.00 94.25 98 ASN A N 1
ATOM 775 C CA . ASN A 1 98 ? -17.114 -1.013 -6.653 1.00 94.25 98 ASN A CA 1
ATOM 776 C C . ASN A 1 98 ? -15.931 -1.605 -7.453 1.00 94.25 98 ASN A C 1
ATOM 778 O O . ASN A 1 98 ? -14.763 -1.296 -7.215 1.00 94.25 98 ASN A O 1
ATOM 782 N N . VAL A 1 99 ? -16.238 -2.470 -8.424 1.00 89.62 99 VAL A N 1
ATOM 783 C CA . VAL A 1 99 ? -15.246 -3.154 -9.276 1.00 89.62 99 VAL A CA 1
ATOM 784 C C . VAL A 1 99 ? -14.634 -2.223 -10.324 1.00 89.62 99 VAL A C 1
ATOM 786 O O . VAL A 1 99 ? -13.550 -2.512 -10.824 1.00 89.62 99 VAL A O 1
ATOM 789 N N . ASP A 1 100 ? -15.255 -1.082 -10.612 1.00 91.06 100 ASP A N 1
ATOM 790 C CA . ASP A 1 100 ? -14.794 -0.102 -11.605 1.00 91.06 100 ASP A CA 1
ATOM 791 C C . ASP A 1 100 ? -14.135 1.123 -10.964 1.00 91.06 100 ASP A C 1
ATOM 793 O O . ASP A 1 100 ? -13.717 2.049 -11.654 1.00 91.06 100 ASP A O 1
ATOM 797 N N . VAL A 1 101 ? -14.004 1.123 -9.634 1.00 93.25 101 VAL A N 1
ATOM 798 C CA . VAL A 1 101 ? -13.366 2.210 -8.895 1.00 93.25 101 VAL A CA 1
ATOM 799 C C . VAL A 1 101 ? -11.921 2.422 -9.348 1.00 93.25 101 VAL A C 1
ATOM 801 O O . VAL A 1 101 ? -11.155 1.465 -9.553 1.00 93.25 101 VAL A O 1
ATOM 804 N N . ASP A 1 102 ? -11.553 3.694 -9.470 1.00 90.75 102 ASP A N 1
ATOM 805 C CA . ASP A 1 102 ? -10.194 4.099 -9.789 1.00 90.75 102 ASP A CA 1
ATOM 806 C C . ASP A 1 102 ? -9.210 3.683 -8.682 1.00 90.75 102 ASP A C 1
ATOM 808 O O . ASP A 1 102 ? -9.504 3.743 -7.487 1.00 90.75 102 ASP A O 1
ATOM 812 N N . THR A 1 103 ? -8.008 3.269 -9.087 1.00 89.88 103 THR A N 1
ATOM 813 C CA . THR A 1 103 ? -6.973 2.830 -8.138 1.00 89.88 103 THR A CA 1
ATOM 814 C C . THR A 1 103 ? -6.428 4.002 -7.321 1.00 89.88 103 THR A C 1
ATOM 816 O O . THR A 1 103 ? -6.086 3.809 -6.158 1.00 89.88 103 THR A O 1
ATOM 819 N N . GLY A 1 104 ? -6.365 5.210 -7.891 1.00 90.38 104 GLY A N 1
ATOM 820 C CA . GLY A 1 104 ? -5.977 6.420 -7.166 1.00 90.38 104 GLY A CA 1
ATOM 821 C C . GLY A 1 104 ? -6.941 6.724 -6.024 1.00 90.38 104 GLY A C 1
ATOM 822 O O . GLY A 1 104 ? -6.499 6.932 -4.897 1.00 90.38 104 GLY A O 1
ATOM 823 N N . LEU A 1 105 ? -8.247 6.618 -6.275 1.00 93.44 105 LEU A N 1
ATOM 824 C CA . LEU A 1 105 ? -9.260 6.802 -5.234 1.00 93.44 105 LEU A CA 1
ATOM 825 C C . LEU A 1 105 ? -9.129 5.775 -4.093 1.00 93.44 105 LEU A C 1
ATOM 827 O O . LEU A 1 105 ? -9.250 6.130 -2.922 1.00 93.44 105 LEU A O 1
ATOM 831 N N . LEU A 1 106 ? -8.823 4.511 -4.403 1.00 94.12 106 LEU A N 1
ATOM 832 C CA . LEU A 1 106 ? -8.550 3.508 -3.365 1.00 94.12 106 LEU A CA 1
ATOM 833 C C . LEU A 1 106 ? -7.321 3.866 -2.514 1.00 94.12 106 LEU A C 1
ATOM 835 O O . LEU A 1 106 ? -7.369 3.717 -1.296 1.00 94.12 106 LEU A O 1
ATOM 839 N N . VAL A 1 107 ? -6.249 4.379 -3.132 1.00 95.06 107 VAL A N 1
ATOM 840 C CA . VAL A 1 107 ? -5.053 4.861 -2.413 1.00 95.06 107 VAL A CA 1
ATOM 841 C C . VAL A 1 107 ? -5.395 6.039 -1.499 1.00 95.06 107 VAL A C 1
ATOM 843 O O . VAL A 1 107 ? -4.909 6.100 -0.370 1.00 95.06 107 VAL A O 1
ATOM 846 N N . GLU A 1 108 ? -6.253 6.959 -1.944 1.00 95.81 108 GLU A N 1
ATOM 847 C CA . GLU A 1 108 ? -6.713 8.063 -1.100 1.00 95.81 108 GLU A CA 1
ATOM 848 C C . GLU A 1 108 ? -7.468 7.566 0.137 1.00 95.81 108 GLU A C 1
ATOM 850 O O . GLU A 1 108 ? -7.227 8.063 1.239 1.00 95.81 108 GLU A O 1
ATOM 855 N N . TYR A 1 109 ? -8.354 6.577 -0.011 1.00 96.75 109 TYR A N 1
ATOM 856 C CA . TYR A 1 109 ? -9.064 5.991 1.129 1.00 96.75 109 TYR A CA 1
ATOM 857 C C . TYR A 1 109 ? -8.134 5.226 2.073 1.00 96.75 109 TYR A C 1
ATOM 859 O O . TYR A 1 109 ? -8.259 5.380 3.287 1.00 96.75 109 TYR A O 1
ATOM 867 N N . THR A 1 110 ? -7.159 4.482 1.543 1.00 95.62 110 THR A N 1
ATOM 868 C CA . THR A 1 110 ? -6.080 3.861 2.329 1.00 95.62 110 THR A CA 1
ATOM 869 C C . THR A 1 110 ? -5.356 4.908 3.183 1.00 95.62 110 THR A C 1
ATOM 871 O O . THR A 1 110 ? -5.232 4.746 4.398 1.00 95.62 110 THR A O 1
ATOM 874 N N . ALA A 1 111 ? -4.935 6.024 2.577 1.00 95.19 111 ALA A N 1
ATOM 875 C CA . ALA A 1 111 ? -4.239 7.099 3.283 1.00 95.19 111 ALA A CA 1
ATOM 876 C C . ALA A 1 111 ? -5.124 7.764 4.353 1.00 95.19 111 ALA A C 1
ATOM 878 O O . ALA A 1 111 ? -4.668 7.988 5.476 1.00 95.19 111 ALA A O 1
ATOM 879 N N . LYS A 1 112 ? -6.397 8.037 4.033 1.00 95.25 112 LYS A N 1
ATOM 880 C CA . LYS A 1 112 ? -7.368 8.615 4.977 1.00 95.25 112 LYS A CA 1
ATOM 881 C C . LYS A 1 112 ? -7.609 7.704 6.176 1.00 95.25 112 LYS A C 1
ATOM 883 O O . LYS A 1 112 ? -7.520 8.181 7.302 1.00 95.25 112 LYS A O 1
ATOM 888 N N . LEU A 1 113 ? -7.843 6.407 5.958 1.00 94.88 113 LEU A N 1
ATOM 889 C CA . LEU A 1 113 ? -8.040 5.443 7.046 1.00 94.88 113 LEU A CA 1
ATOM 890 C C . LEU A 1 113 ? -6.794 5.330 7.929 1.00 94.88 113 LEU A C 1
ATOM 892 O O . LEU A 1 113 ? -6.907 5.377 9.151 1.00 94.88 113 LEU A O 1
ATOM 896 N N . SER A 1 114 ? -5.600 5.248 7.334 1.00 94.56 114 SER A N 1
ATOM 897 C CA . SER A 1 114 ? -4.349 5.206 8.100 1.00 94.56 114 SER A CA 1
ATOM 898 C C . SER A 1 114 ? -4.136 6.473 8.937 1.00 94.56 114 SER A C 1
ATOM 900 O O . SER A 1 114 ? -3.693 6.379 10.086 1.00 94.56 114 SER A O 1
ATOM 902 N N . SER A 1 115 ? -4.445 7.654 8.388 1.00 94.12 115 SER A N 1
ATOM 903 C CA . SER A 1 115 ? -4.380 8.918 9.134 1.00 94.12 115 SER A CA 1
ATOM 904 C C . SER A 1 115 ? -5.405 8.932 10.263 1.00 94.12 115 SER A C 1
ATOM 906 O O . SER A 1 115 ? -5.039 9.205 11.401 1.00 94.12 115 SER A O 1
ATOM 908 N N . GLY A 1 116 ? -6.651 8.542 9.980 1.00 92.31 116 GLY A N 1
ATOM 909 C CA . GLY A 1 116 ? -7.733 8.486 10.963 1.00 92.31 116 GLY A CA 1
ATOM 910 C C . GLY A 1 116 ? -7.423 7.559 12.139 1.00 92.31 116 GLY A C 1
ATOM 911 O O . GLY A 1 116 ? -7.608 7.948 13.285 1.00 92.31 116 GLY A O 1
ATOM 912 N N . ILE A 1 117 ? -6.857 6.373 11.889 1.00 92.12 117 ILE A N 1
ATOM 913 C CA . ILE A 1 117 ? -6.402 5.456 12.954 1.00 92.12 117 ILE A CA 1
ATOM 914 C C . ILE A 1 117 ? -5.257 6.076 13.770 1.00 92.12 117 ILE A C 1
ATOM 916 O O . ILE A 1 117 ? -5.196 5.923 14.988 1.00 92.12 117 ILE A O 1
ATOM 920 N N . THR A 1 118 ? -4.338 6.786 13.114 1.00 92.69 118 THR A N 1
ATOM 921 C CA . THR A 1 118 ? -3.220 7.454 13.797 1.00 92.69 118 THR A CA 1
ATOM 922 C C . THR A 1 118 ? -3.706 8.608 14.674 1.00 92.69 118 THR A C 1
ATOM 924 O O . THR A 1 118 ? -3.198 8.808 15.775 1.00 92.69 118 THR A O 1
ATOM 927 N N . GLU A 1 119 ? -4.677 9.379 14.193 1.00 91.50 119 GLU A N 1
ATOM 928 C CA . GLU A 1 119 ? -5.333 10.442 14.956 1.00 91.50 119 GLU A CA 1
ATOM 929 C C . GLU A 1 119 ? -6.095 9.863 16.145 1.00 91.50 119 GLU A C 1
ATOM 931 O O . GLU A 1 119 ? -5.913 10.345 17.259 1.00 91.50 119 GLU A O 1
ATOM 936 N N . LEU A 1 120 ? -6.829 8.767 15.939 1.00 89.62 120 LEU A N 1
ATOM 937 C CA . LEU A 1 120 ? -7.500 8.025 17.001 1.00 89.62 120 LEU A CA 1
ATOM 938 C C . LEU A 1 120 ? -6.513 7.629 18.112 1.00 89.62 120 LEU A C 1
ATOM 940 O O . LEU A 1 120 ? -6.707 7.990 19.266 1.00 89.62 120 LEU A O 1
ATOM 944 N N . LEU A 1 121 ? -5.403 6.966 17.769 1.00 90.75 121 LEU A N 1
ATOM 945 C CA . LEU A 1 121 ? -4.357 6.593 18.733 1.00 90.75 121 LEU A CA 1
ATOM 946 C C . LEU A 1 121 ? -3.832 7.785 19.542 1.00 90.75 121 LEU A C 1
ATOM 948 O O . LEU A 1 121 ? -3.578 7.652 20.738 1.00 90.75 121 LEU A O 1
ATOM 952 N N . LYS A 1 122 ? -3.644 8.938 18.891 1.00 91.00 122 LYS A N 1
ATOM 953 C CA . LYS A 1 122 ? -3.164 10.158 19.551 1.00 91.00 122 LYS A CA 1
ATOM 954 C C . LYS A 1 122 ? -4.200 10.727 20.515 1.00 91.00 122 LYS A C 1
ATOM 956 O O . LYS A 1 122 ? -3.810 11.173 21.589 1.00 91.00 122 LYS A O 1
ATOM 961 N N . SER A 1 123 ? -5.481 10.703 20.151 1.00 89.19 123 SER A N 1
ATOM 962 C CA . SER A 1 123 ? -6.563 11.228 20.992 1.00 89.19 123 SER A CA 1
ATOM 963 C C . SER A 1 123 ? -6.691 10.482 22.317 1.00 89.19 123 SER A C 1
ATOM 965 O O . SER A 1 123 ? -6.939 11.117 23.331 1.00 89.19 123 SER A O 1
ATOM 967 N N . PHE A 1 124 ? -6.444 9.170 22.323 1.00 88.81 124 PHE A N 1
ATOM 968 C CA . PHE A 1 124 ? -6.531 8.337 23.527 1.00 88.81 124 PHE A CA 1
ATOM 969 C C . PHE A 1 124 ? -5.194 8.193 24.270 1.00 88.81 124 PHE A C 1
ATOM 971 O O . PHE A 1 124 ? -5.079 7.384 25.187 1.00 88.81 124 PHE A O 1
ATOM 978 N N . GLN A 1 125 ? -4.139 8.923 23.891 1.00 89.44 125 GLN A N 1
ATOM 979 C CA . GLN A 1 125 ? -2.815 8.735 24.485 1.00 89.44 125 GLN A CA 1
ATOM 980 C C . GLN A 1 125 ? -2.818 9.005 26.001 1.00 89.44 125 GLN A C 1
ATOM 982 O O . GLN A 1 125 ? -3.102 10.108 26.457 1.00 89.44 125 GLN A O 1
ATOM 987 N N . GLY A 1 126 ? -2.414 7.999 26.784 1.00 85.94 126 GLY A N 1
ATOM 988 C CA . GLY A 1 126 ? -2.410 8.059 28.251 1.00 85.94 126 GLY A CA 1
ATOM 989 C C . GLY A 1 126 ? -3.683 7.514 28.905 1.00 85.94 126 GLY A C 1
ATOM 990 O O . GLY A 1 126 ? -3.718 7.378 30.128 1.00 85.94 126 GLY A O 1
ATOM 991 N N . GLU A 1 127 ? -4.687 7.148 28.111 1.00 87.06 127 GLU A N 1
ATOM 992 C CA . GLU A 1 127 ? -5.903 6.488 28.579 1.00 87.06 127 GLU A CA 1
ATOM 993 C C . GLU A 1 127 ? -5.729 4.966 28.639 1.00 87.06 127 GLU A C 1
ATOM 995 O O . GLU A 1 127 ? -4.816 4.392 28.041 1.00 87.06 127 GLU A O 1
ATOM 1000 N N . THR A 1 128 ? -6.607 4.281 29.376 1.00 85.19 128 THR A N 1
ATOM 1001 C CA . THR A 1 128 ? -6.528 2.814 29.503 1.00 85.19 128 THR A CA 1
ATOM 1002 C C . THR A 1 128 ? -6.738 2.107 28.163 1.00 85.19 128 THR A C 1
ATOM 1004 O O . THR A 1 128 ? -6.009 1.165 27.848 1.00 85.19 128 THR A O 1
ATOM 1007 N N . VAL A 1 129 ? -7.639 2.641 27.334 1.00 88.56 129 VAL A N 1
ATOM 1008 C CA . VAL A 1 129 ? -7.979 2.106 26.010 1.00 88.56 129 VAL A CA 1
ATOM 1009 C C . VAL A 1 129 ? -6.834 2.252 24.997 1.00 88.56 129 VAL A C 1
ATOM 1011 O O . VAL A 1 129 ? -6.751 1.489 24.033 1.00 88.56 129 VAL A O 1
ATOM 1014 N N . TYR A 1 130 ? -5.874 3.152 25.243 1.00 90.81 130 TYR A N 1
ATOM 1015 C CA . TYR A 1 130 ? -4.686 3.311 24.398 1.00 90.81 130 TYR A CA 1
ATOM 1016 C C . TYR A 1 130 ? -3.905 2.011 24.216 1.00 90.81 130 TYR A C 1
ATOM 1018 O O . TYR A 1 130 ? -3.420 1.726 23.119 1.00 90.81 130 TYR A O 1
ATOM 1026 N N . ASN A 1 131 ? -3.751 1.234 25.290 1.00 91.19 131 ASN A N 1
ATOM 1027 C CA . ASN A 1 131 ? -2.961 0.006 25.255 1.00 91.19 131 ASN A CA 1
ATOM 1028 C C . ASN A 1 131 ? -3.632 -1.053 24.379 1.00 91.19 131 ASN A C 1
ATOM 1030 O O . ASN A 1 131 ? -2.952 -1.694 23.576 1.00 91.19 131 ASN A O 1
ATOM 1034 N N . ASP A 1 132 ? -4.954 -1.181 24.483 1.00 91.56 132 ASP A N 1
ATOM 1035 C CA . ASP A 1 132 ? -5.736 -2.122 23.683 1.00 91.56 132 ASP A CA 1
ATOM 1036 C C . ASP A 1 132 ? -5.715 -1.727 22.202 1.00 91.56 132 ASP A C 1
ATOM 1038 O O . ASP A 1 132 ? -5.449 -2.562 21.333 1.00 91.56 132 ASP A O 1
ATOM 1042 N N . LEU A 1 133 ? -5.886 -0.435 21.907 1.00 91.50 133 LEU A N 1
ATOM 1043 C CA . LEU A 1 133 ? -5.809 0.096 20.547 1.00 91.50 133 LEU A CA 1
ATOM 1044 C C . LEU A 1 133 ? -4.398 -0.045 19.946 1.00 91.50 133 LEU A C 1
ATOM 1046 O O . LEU A 1 133 ? -4.242 -0.432 18.786 1.00 91.50 133 LEU A O 1
ATOM 1050 N N . SER A 1 134 ? -3.353 0.215 20.734 1.00 93.19 134 SER A N 1
ATOM 1051 C CA . SER A 1 134 ? -1.958 0.056 20.305 1.00 93.19 134 SER A CA 1
ATOM 1052 C C . SER A 1 134 ? -1.623 -1.404 20.018 1.00 93.19 134 SER A C 1
ATOM 1054 O O . SER A 1 134 ? -0.994 -1.711 19.003 1.00 93.19 134 SER A O 1
ATOM 1056 N N . LEU A 1 135 ? -2.063 -2.319 20.886 1.00 93.25 135 LEU A N 1
ATOM 1057 C CA . LEU A 1 135 ? -1.871 -3.751 20.690 1.00 93.25 135 LEU A CA 1
ATOM 1058 C C . LEU A 1 135 ? -2.565 -4.223 19.410 1.00 93.25 135 LEU A C 1
ATOM 1060 O O . LEU A 1 135 ? -1.963 -4.963 18.630 1.00 93.25 135 LEU A O 1
ATOM 1064 N N . LEU A 1 136 ? -3.789 -3.756 19.165 1.00 94.00 136 LEU A N 1
ATOM 1065 C CA . LEU A 1 136 ? -4.532 -4.048 17.945 1.00 94.00 136 LEU A CA 1
ATOM 1066 C C . LEU A 1 136 ? -3.761 -3.600 16.692 1.00 94.00 136 LEU A C 1
ATOM 1068 O O . LEU A 1 136 ? -3.585 -4.375 15.751 1.00 94.00 136 LEU A O 1
ATOM 1072 N N . VAL A 1 137 ? -3.237 -2.373 16.690 1.00 94.19 137 VAL A N 1
ATOM 1073 C CA . VAL A 1 137 ? -2.442 -1.842 15.570 1.00 94.19 137 VAL A CA 1
ATOM 1074 C C . VAL A 1 137 ? -1.187 -2.683 15.339 1.00 94.19 137 VAL A C 1
ATOM 1076 O O . VAL A 1 137 ? -0.886 -3.042 14.199 1.00 94.19 137 VAL A O 1
ATOM 1079 N N . VAL A 1 138 ? -0.486 -3.079 16.405 1.00 94.56 138 VAL A N 1
ATOM 1080 C CA . VAL A 1 138 ? 0.682 -3.967 16.304 1.00 94.56 138 VAL A CA 1
ATOM 1081 C C . VAL A 1 138 ? 0.301 -5.329 15.716 1.00 94.56 138 VAL A C 1
ATOM 1083 O O . VAL A 1 138 ? 1.011 -5.824 14.839 1.00 94.56 138 VAL A O 1
ATOM 1086 N N . GLN A 1 139 ? -0.822 -5.923 16.124 1.00 93.19 139 GLN A N 1
ATOM 1087 C CA . GLN A 1 139 ? -1.290 -7.207 15.587 1.00 93.19 139 GLN A CA 1
ATOM 1088 C C . GLN A 1 139 ? -1.550 -7.142 14.074 1.00 93.19 139 GLN A C 1
ATOM 1090 O O . GLN A 1 139 ? -1.113 -8.029 13.336 1.00 93.19 139 GLN A O 1
ATOM 1095 N N . HIS A 1 140 ? -2.187 -6.071 13.593 1.00 93.81 140 HIS A N 1
ATOM 1096 C CA . HIS A 1 140 ? -2.467 -5.881 12.161 1.00 93.81 140 HIS A CA 1
ATOM 1097 C C . HIS A 1 140 ? -1.248 -5.447 11.347 1.00 93.81 140 HIS A C 1
ATOM 1099 O O . HIS A 1 140 ? -1.156 -5.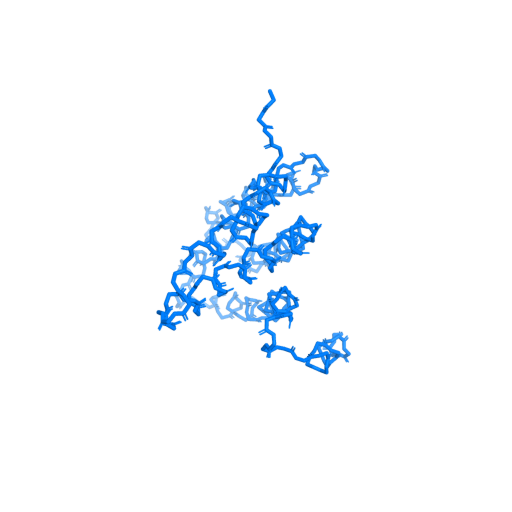765 10.158 1.00 93.81 140 HIS A O 1
ATOM 1105 N N . SER A 1 141 ? -0.268 -4.793 11.980 1.00 93.06 141 SER A N 1
ATOM 1106 C CA . SER A 1 141 ? 0.953 -4.328 11.309 1.00 93.06 141 SER A CA 1
ATOM 1107 C C . SER A 1 141 ? 1.716 -5.455 10.606 1.00 93.06 141 SER A C 1
ATOM 1109 O O . SER A 1 141 ? 2.327 -5.224 9.561 1.00 93.06 141 SER A O 1
ATOM 1111 N N . LYS A 1 142 ? 1.634 -6.693 11.119 1.00 92.38 142 LYS A N 1
ATOM 1112 C CA . LYS A 1 142 ? 2.264 -7.872 10.508 1.00 92.38 142 LYS A CA 1
ATOM 1113 C C . LYS A 1 142 ? 1.736 -8.123 9.094 1.00 92.38 142 LYS A C 1
ATOM 1115 O O . LYS A 1 142 ? 2.529 -8.334 8.183 1.00 92.38 142 LYS A O 1
ATOM 1120 N N . ALA A 1 143 ? 0.418 -8.090 8.897 1.00 90.88 143 ALA A N 1
ATOM 1121 C CA . ALA A 1 143 ? -0.190 -8.356 7.594 1.00 90.88 143 ALA A CA 1
ATOM 1122 C C . ALA A 1 143 ? 0.152 -7.258 6.575 1.00 90.88 143 ALA A C 1
ATOM 1124 O O . ALA A 1 143 ? 0.551 -7.569 5.454 1.00 90.88 143 ALA A O 1
ATOM 1125 N N . LEU A 1 144 ? 0.084 -5.989 6.991 1.00 91.94 144 LEU A N 1
ATOM 1126 C CA . LEU A 1 144 ? 0.471 -4.844 6.160 1.00 91.94 144 LEU A CA 1
ATOM 1127 C C . LEU A 1 144 ? 1.957 -4.889 5.784 1.00 91.94 144 LEU A C 1
ATOM 1129 O O . LEU A 1 144 ? 2.313 -4.708 4.622 1.00 91.94 144 LEU A O 1
ATOM 1133 N N . THR A 1 145 ? 2.825 -5.214 6.744 1.00 91.44 145 THR A N 1
ATOM 1134 C CA . THR A 1 145 ? 4.265 -5.367 6.502 1.00 91.44 145 THR A CA 1
ATOM 1135 C C . THR A 1 145 ? 4.536 -6.513 5.533 1.00 91.44 145 THR A C 1
ATOM 1137 O O . THR A 1 145 ? 5.321 -6.353 4.606 1.00 91.44 145 THR A O 1
ATOM 1140 N N . ASN A 1 146 ? 3.874 -7.659 5.699 1.00 90.12 146 ASN A N 1
ATOM 1141 C CA . ASN A 1 146 ? 4.029 -8.793 4.789 1.00 90.12 146 ASN A CA 1
ATOM 1142 C C . ASN A 1 146 ? 3.583 -8.443 3.367 1.00 90.12 146 ASN A C 1
ATOM 1144 O O . ASN A 1 146 ? 4.273 -8.797 2.414 1.00 90.12 146 ASN A O 1
ATOM 1148 N N . LEU A 1 147 ? 2.471 -7.720 3.223 1.00 90.62 147 LEU A N 1
ATOM 1149 C CA . LEU A 1 147 ? 1.995 -7.243 1.928 1.00 90.62 147 LEU A CA 1
ATOM 1150 C C . LEU A 1 147 ? 3.018 -6.296 1.276 1.00 90.62 147 LEU A C 1
ATOM 1152 O O . LEU A 1 147 ? 3.374 -6.486 0.114 1.00 90.62 147 LEU A O 1
ATOM 1156 N N . ALA A 1 148 ? 3.547 -5.328 2.031 1.00 88.81 148 ALA A N 1
ATOM 1157 C CA . ALA A 1 148 ? 4.575 -4.402 1.552 1.00 88.81 148 ALA A CA 1
ATOM 1158 C C . ALA A 1 148 ? 5.885 -5.115 1.169 1.00 88.81 148 ALA A C 1
ATOM 1160 O O . ALA A 1 148 ? 6.510 -4.777 0.165 1.00 88.81 148 ALA A O 1
ATOM 1161 N N . ARG A 1 149 ? 6.290 -6.135 1.933 1.00 86.81 149 ARG A N 1
ATOM 1162 C CA . ARG A 1 149 ? 7.462 -6.969 1.623 1.00 86.81 149 ARG A CA 1
ATOM 1163 C C . ARG A 1 149 ? 7.252 -7.780 0.352 1.00 86.81 149 ARG A C 1
ATOM 1165 O O . ARG A 1 149 ? 8.122 -7.772 -0.510 1.00 86.81 149 ARG A O 1
ATOM 1172 N N . ALA A 1 150 ? 6.084 -8.403 0.197 1.00 84.50 150 ALA A N 1
ATOM 1173 C CA . ALA A 1 150 ? 5.724 -9.133 -1.015 1.00 84.50 150 ALA A CA 1
ATOM 1174 C C . ALA A 1 150 ? 5.728 -8.223 -2.254 1.00 84.50 150 ALA A C 1
ATOM 1176 O O . ALA A 1 150 ? 6.178 -8.632 -3.314 1.00 84.50 150 ALA A O 1
ATOM 1177 N N . TRP A 1 151 ? 5.299 -6.966 -2.121 1.00 84.56 151 TRP A N 1
ATOM 1178 C CA . TRP A 1 151 ? 5.379 -5.984 -3.208 1.00 84.56 151 TRP A CA 1
ATOM 1179 C C . TRP A 1 151 ? 6.816 -5.631 -3.617 1.00 84.56 151 TRP A C 1
ATOM 1181 O O . TRP A 1 151 ? 7.098 -5.317 -4.776 1.00 84.56 151 TRP A O 1
ATOM 1191 N N . CYS A 1 152 ? 7.735 -5.697 -2.657 1.00 81.62 152 CYS A N 1
ATOM 1192 C CA . CYS A 1 152 ? 9.147 -5.387 -2.827 1.00 81.62 152 CYS A CA 1
ATOM 1193 C C . CYS A 1 152 ? 10.021 -6.625 -3.077 1.00 81.62 152 CYS A C 1
ATOM 1195 O O . CYS A 1 152 ? 11.244 -6.470 -3.094 1.00 81.62 152 CYS A O 1
ATOM 1197 N N . SER A 1 153 ? 9.441 -7.815 -3.283 1.00 75.62 153 SER A N 1
ATOM 1198 C CA . SER A 1 153 ? 10.191 -9.076 -3.390 1.00 75.62 153 SER A CA 1
ATOM 1199 C C . SER A 1 153 ? 11.301 -9.011 -4.433 1.00 75.62 153 SER A C 1
ATOM 1201 O O . SER A 1 153 ? 12.453 -9.351 -4.172 1.00 75.62 153 SER A O 1
ATOM 1203 N N . ASP A 1 154 ? 10.972 -8.438 -5.585 1.00 67.94 154 ASP A N 1
ATOM 1204 C CA . ASP A 1 154 ? 11.853 -8.434 -6.751 1.00 67.94 154 ASP A CA 1
ATOM 1205 C C . ASP A 1 154 ? 12.965 -7.375 -6.653 1.00 67.94 154 ASP A C 1
ATOM 1207 O O . ASP A 1 154 ? 13.829 -7.290 -7.520 1.00 67.94 154 ASP A O 1
ATOM 1211 N N . ASN A 1 155 ? 12.992 -6.573 -5.578 1.00 68.75 155 ASN A N 1
ATOM 1212 C CA . ASN A 1 155 ? 14.085 -5.631 -5.310 1.00 68.75 155 ASN A CA 1
ATOM 1213 C C . ASN A 1 155 ? 15.325 -6.314 -4.700 1.00 68.75 155 ASN A C 1
ATOM 1215 O O . ASN A 1 155 ? 16.294 -5.631 -4.372 1.00 68.75 155 ASN A O 1
ATOM 1219 N N . GLY A 1 156 ? 15.300 -7.637 -4.499 1.00 64.56 156 GLY A N 1
ATOM 1220 C CA . GLY A 1 156 ? 16.435 -8.409 -3.979 1.00 64.5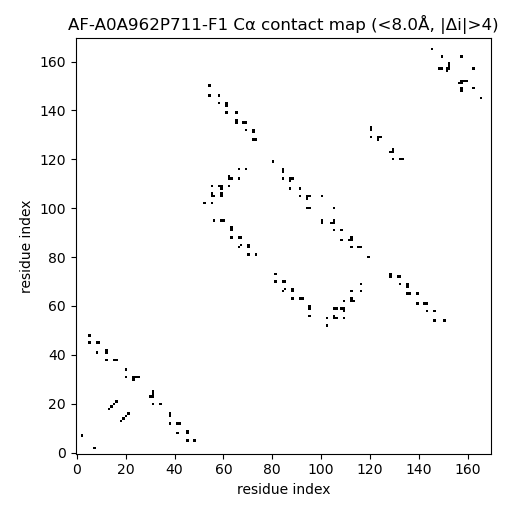6 156 GLY A CA 1
ATOM 1221 C C . GLY A 1 156 ? 16.688 -8.249 -2.476 1.00 64.56 156 GLY A C 1
ATOM 1222 O O . GLY A 1 156 ? 17.676 -8.771 -1.965 1.00 64.56 156 GLY A O 1
ATOM 1223 N N . LEU A 1 157 ? 15.804 -7.539 -1.765 1.00 62.81 157 LEU A N 1
ATOM 1224 C CA . LEU A 1 157 ? 15.830 -7.415 -0.302 1.00 62.81 157 LEU A CA 1
ATOM 1225 C C . LEU A 1 157 ? 15.095 -8.567 0.398 1.00 62.81 157 LEU A C 1
ATOM 1227 O O . LEU A 1 157 ? 15.341 -8.825 1.573 1.00 62.81 157 LEU A O 1
ATOM 1231 N N . GLU A 1 158 ? 14.222 -9.270 -0.323 1.00 60.72 158 GLU A N 1
ATOM 1232 C CA . GLU A 1 158 ? 13.476 -10.428 0.162 1.00 60.72 158 GLU A CA 1
ATOM 1233 C C . GLU A 1 158 ? 13.814 -11.631 -0.720 1.00 60.72 158 GLU A C 1
ATOM 1235 O O . GLU A 1 158 ? 13.801 -11.538 -1.945 1.00 60.72 158 GLU A O 1
ATOM 1240 N N . THR A 1 159 ? 14.135 -12.767 -0.109 1.00 59.38 159 THR A N 1
ATOM 1241 C CA . THR A 1 159 ? 14.310 -14.034 -0.831 1.00 59.38 159 THR A CA 1
ATOM 1242 C C . THR A 1 159 ? 12.995 -14.813 -0.827 1.00 59.38 159 THR A C 1
ATOM 1244 O O . THR A 1 159 ? 12.192 -14.650 0.092 1.00 59.38 159 THR A O 1
ATOM 1247 N N . GLU A 1 160 ? 12.772 -15.708 -1.799 1.00 56.62 160 GLU A N 1
ATOM 1248 C CA . GLU A 1 160 ? 11.607 -16.623 -1.802 1.00 56.62 160 GLU A CA 1
ATOM 1249 C C . GLU A 1 160 ? 11.450 -17.348 -0.449 1.00 56.62 160 GLU A C 1
ATOM 1251 O O . GLU A 1 160 ? 10.352 -17.465 0.090 1.00 56.62 160 GLU A O 1
ATOM 1256 N N . PHE A 1 161 ? 12.575 -17.704 0.180 1.00 52.97 161 PHE A N 1
ATOM 1257 C CA . PHE A 1 161 ? 12.632 -18.298 1.517 1.00 52.97 161 PHE A CA 1
ATOM 1258 C C . PHE A 1 161 ? 12.050 -17.403 2.631 1.00 52.97 161 PHE A C 1
ATOM 1260 O O . PHE A 1 161 ? 11.429 -17.899 3.575 1.00 52.97 161 PHE A O 1
ATOM 1267 N N . ALA A 1 162 ? 12.243 -16.083 2.546 1.00 55.00 162 ALA A N 1
ATOM 1268 C CA . ALA A 1 162 ? 11.707 -15.130 3.517 1.00 55.00 162 ALA A CA 1
ATOM 1269 C C . ALA A 1 162 ? 10.181 -14.978 3.396 1.00 55.00 162 ALA A C 1
ATOM 1271 O O . ALA A 1 162 ? 9.508 -14.771 4.407 1.00 55.00 162 ALA A O 1
ATOM 1272 N N . LEU A 1 163 ? 9.635 -15.128 2.184 1.00 53.00 163 LEU A N 1
ATOM 1273 C CA . LEU A 1 163 ? 8.199 -15.049 1.911 1.00 53.00 163 LEU A CA 1
ATOM 1274 C C . LEU A 1 163 ? 7.467 -16.344 2.314 1.00 53.00 163 LEU A C 1
ATOM 1276 O O . LEU A 1 163 ? 6.422 -16.270 2.964 1.00 53.00 163 LEU A O 1
ATOM 1280 N N . ASP A 1 164 ? 8.052 -17.519 2.056 1.00 51.59 164 ASP A N 1
ATOM 1281 C CA . ASP A 1 164 ? 7.482 -18.822 2.449 1.00 51.59 164 ASP A CA 1
ATOM 1282 C C . ASP A 1 164 ? 7.400 -19.008 3.975 1.00 51.59 164 ASP A C 1
ATOM 1284 O O . ASP A 1 164 ? 6.408 -19.519 4.507 1.00 51.59 164 ASP A O 1
ATOM 1288 N N . MET A 1 165 ? 8.394 -18.527 4.730 1.00 46.91 165 MET A N 1
ATOM 1289 C CA . MET A 1 165 ? 8.345 -18.562 6.200 1.00 46.91 165 MET A CA 1
ATOM 1290 C C . MET A 1 165 ? 7.217 -17.706 6.800 1.00 46.91 165 MET A C 1
ATOM 1292 O O . MET A 1 165 ? 6.788 -17.965 7.930 1.00 46.91 165 MET A O 1
ATOM 1296 N N . LEU A 1 166 ? 6.731 -16.696 6.074 1.00 48.72 166 LEU A N 1
ATOM 1297 C CA . LEU A 1 166 ? 5.616 -15.850 6.504 1.00 48.72 166 LEU A CA 1
ATOM 1298 C C . LEU A 1 166 ? 4.255 -16.482 6.178 1.00 48.72 166 LEU A C 1
ATOM 1300 O O . LEU A 1 166 ? 3.315 -16.288 6.951 1.00 48.72 166 LEU A O 1
ATOM 1304 N N . ALA A 1 167 ? 4.162 -17.272 5.102 1.00 45.34 167 ALA A N 1
ATOM 1305 C CA . ALA A 1 167 ? 2.946 -17.980 4.696 1.00 45.34 167 ALA A CA 1
ATOM 1306 C C . ALA A 1 167 ? 2.609 -19.188 5.597 1.00 45.34 167 ALA A C 1
ATOM 1308 O O . ALA A 1 167 ? 1.438 -19.493 5.799 1.00 45.34 167 ALA A O 1
ATOM 1309 N N . HIS A 1 168 ? 3.612 -19.844 6.193 1.00 37.53 168 HIS A N 1
ATOM 1310 C CA . HIS A 1 168 ? 3.427 -21.028 7.052 1.00 37.53 168 HIS A CA 1
ATOM 1311 C C . HIS A 1 168 ? 3.287 -20.731 8.560 1.00 37.53 168 HIS A C 1
ATOM 1313 O O . HIS A 1 168 ? 3.323 -21.649 9.380 1.00 37.53 168 HIS A O 1
ATOM 1319 N N . ARG A 1 169 ? 3.150 -19.455 8.951 1.00 37.78 169 ARG A N 1
ATOM 1320 C CA . ARG A 1 169 ? 2.979 -19.014 10.355 1.00 37.78 169 ARG A CA 1
ATOM 1321 C C . ARG A 1 169 ? 1.752 -18.110 10.569 1.00 37.78 169 ARG A C 1
ATOM 1323 O O . ARG A 1 169 ? 1.782 -17.240 11.450 1.00 37.78 169 ARG A O 1
ATOM 1330 N N . ALA A 1 170 ? 0.720 -18.273 9.747 1.00 36.31 170 ALA A N 1
ATOM 1331 C CA . ALA A 1 170 ? -0.624 -17.724 9.943 1.00 36.31 170 ALA A CA 1
ATOM 1332 C C . ALA A 1 170 ? -1.598 -18.886 10.166 1.00 36.31 170 ALA A C 1
ATOM 1334 O O . ALA A 1 170 ? -2.515 -18.706 10.992 1.00 36.31 170 ALA A O 1
#

Foldseek 3Di:
DPDDPLVVLVVVLCCLVPPVQVVDDPVPVVVNVVSVVVSVVSVLVSVCVVCLLVLLLVLLVLLLVLLVVLLVLCVPPPPPLSVVSVVLSVVLVVLSPDPPRDSVVSVVSSVVSVVSLVVVLVVCPPHPSNVVSVVSCVVSVLVNVLSVCVSCCVVVPHDPVNNVVSVVPD

Secondary structure (DSSP, 8-state):
-PPPHHHHHHHHHHHIIIIIHHHS-TT-HHHHHHHHHHHHHHHHHHHHHHHHHHHHHHHHHHHHHHHHHHHHHSTTS-HHHHHHHHHHHHHHHHHHH-TT--HHHHHHHHHHHHHHHHHHHHHTTTSHHHHHHHHHHHHHHHHHHHHHHHHTGGGTTS-HHHHHHHHTT-

Radius of gyration: 21.35 Å; Cα contacts (8 Å, |Δi|>4): 102; chains: 1; bounding box: 52×33×58 Å

Nearest PDB structures (foldseek):
  6rjx-assembly1_A  TM=3.401E-01  e=4.032E+00  Borreliella burgdorferi B31
  6jx6-assembly1_D  TM=3.311E-01  e=7.739E+00  Homo sapiens

Sequence (170 aa):
MQPDIDFQLSVVLTTL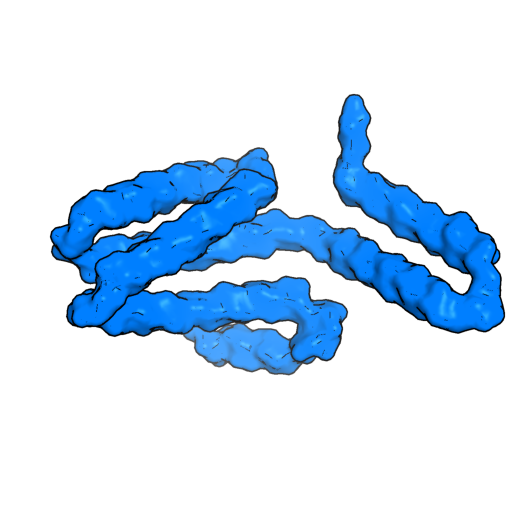KKVVLPAVDADNKPVQEQLHLAIRTVEGVLERIPYRRRFVREELRLLLVLAGQAVAVLQSEDQQSILSVQAMIETAEEAYRNVDVDTGLLVEYTAKLSSGITELLKSFQGETVYNDLSLLVVQHSKALTNLARAWCSDNGLETEFALDMLAHRA

Solvent-accessible surface area (backbone atoms only — not comparable to full-atom values): 9794 Å² total; per-residue (Å²): 134,83,76,55,68,69,57,54,52,50,50,50,52,49,43,46,62,73,52,48,55,76,69,50,65,81,87,44,55,72,60,50,53,52,50,51,50,52,52,52,50,53,50,60,48,62,74,41,53,86,49,45,60,59,51,50,52,52,52,34,53,55,49,48,52,50,51,55,51,49,54,62,70,45,77,78,63,59,62,67,65,45,52,55,50,50,55,52,47,55,57,42,49,55,50,66,72,41,88,82,56,56,64,67,60,48,49,52,42,39,53,49,52,56,48,48,53,53,52,52,54,59,74,36,62,92,45,81,64,32,56,60,50,50,51,51,52,57,65,52,44,54,59,58,50,51,52,54,48,61,75,42,30,89,74,72,83,43,53,74,69,62,55,52,62,56,69,78,73,118